Protein AF-A0A968FR10-F1 (afdb_monomer_lite)

Structure (mmCIF, N/CA/C/O backbone):
data_AF-A0A968FR10-F1
#
_entry.id   AF-A0A968FR10-F1
#
loop_
_atom_site.group_PDB
_atom_site.id
_atom_site.type_symbol
_atom_site.label_atom_id
_atom_site.label_alt_id
_atom_site.label_comp_id
_atom_site.label_asym_id
_atom_site.label_entity_id
_atom_site.label_seq_id
_atom_site.pdbx_PDB_ins_code
_atom_site.Cartn_x
_atom_site.Cartn_y
_atom_site.Cartn_z
_atom_site.occupancy
_atom_site.B_iso_or_equiv
_atom_site.auth_seq_id
_atom_site.auth_comp_id
_atom_site.auth_asym_id
_atom_site.auth_atom_id
_atom_site.pdbx_PDB_model_num
ATOM 1 N N . MET A 1 1 ? 11.087 -19.789 7.066 1.00 56.56 1 MET A N 1
ATOM 2 C CA . MET A 1 1 ? 9.960 -18.885 6.757 1.00 56.56 1 MET A CA 1
ATOM 3 C C . MET A 1 1 ? 10.444 -17.488 7.077 1.00 56.56 1 MET A C 1
ATOM 5 O O . MET A 1 1 ? 11.047 -17.346 8.129 1.00 56.56 1 MET A O 1
ATOM 9 N N . ILE A 1 2 ? 10.278 -16.529 6.169 1.00 68.88 2 ILE A N 1
ATOM 10 C CA . ILE A 1 2 ? 10.665 -15.128 6.406 1.00 68.88 2 ILE A CA 1
ATOM 11 C C . ILE A 1 2 ? 9.584 -14.500 7.292 1.00 68.88 2 ILE A C 1
ATOM 13 O O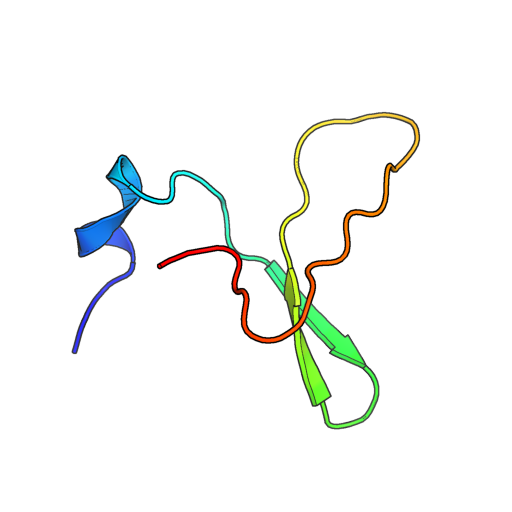 . ILE A 1 2 ? 8.400 -14.801 7.098 1.00 68.88 2 ILE A O 1
ATOM 17 N N . GLN A 1 3 ? 9.970 -13.724 8.299 1.00 77.69 3 GLN A N 1
ATOM 18 C CA . GLN A 1 3 ? 9.048 -12.967 9.150 1.00 77.69 3 GLN A CA 1
ATOM 19 C C . GLN A 1 3 ? 9.076 -11.489 8.747 1.00 77.69 3 GLN A C 1
ATOM 21 O O . GLN A 1 3 ? 10.076 -11.013 8.218 1.00 77.69 3 GLN A O 1
ATOM 26 N N . ILE A 1 4 ? 7.982 -10.758 8.974 1.00 73.69 4 ILE A N 1
ATOM 27 C CA . ILE A 1 4 ? 7.904 -9.321 8.640 1.00 73.69 4 ILE A CA 1
ATOM 28 C C . ILE A 1 4 ? 8.945 -8.520 9.427 1.00 73.69 4 ILE A C 1
ATOM 30 O O . ILE A 1 4 ? 9.530 -7.559 8.926 1.00 73.69 4 ILE A O 1
ATOM 34 N N . GLU A 1 5 ? 9.231 -8.971 10.642 1.00 81.75 5 GLU A N 1
ATOM 35 C CA . GLU A 1 5 ? 10.244 -8.413 11.526 1.00 81.75 5 GLU A CA 1
ATOM 36 C C . GLU A 1 5 ? 11.635 -8.367 10.877 1.00 81.75 5 GLU A C 1
ATOM 38 O O . GLU A 1 5 ? 12.402 -7.459 11.188 1.00 81.75 5 GLU A O 1
ATOM 43 N N . ASP A 1 6 ? 11.940 -9.273 9.940 1.00 87.00 6 ASP A N 1
ATOM 44 C CA . ASP A 1 6 ? 13.250 -9.355 9.281 1.00 87.00 6 ASP A CA 1
ATOM 45 C C . ASP A 1 6 ? 13.537 -8.144 8.369 1.00 87.00 6 ASP A C 1
ATOM 47 O O . ASP A 1 6 ? 14.691 -7.891 8.023 1.00 87.00 6 ASP A O 1
ATOM 51 N N . PHE A 1 7 ? 12.507 -7.395 7.960 1.00 86.94 7 PHE A N 1
ATOM 52 C CA . PHE A 1 7 ? 12.624 -6.272 7.019 1.00 86.94 7 PHE A CA 1
ATOM 53 C C . PHE A 1 7 ? 11.853 -5.019 7.448 1.00 86.94 7 PHE A C 1
ATOM 55 O O . PHE A 1 7 ? 11.703 -4.085 6.657 1.00 86.94 7 PHE A O 1
ATOM 62 N N . LYS A 1 8 ? 11.409 -4.952 8.707 1.00 86.56 8 LYS A N 1
ATOM 63 C CA . LYS A 1 8 ? 10.642 -3.815 9.241 1.00 86.56 8 LYS A CA 1
ATOM 64 C C . LYS A 1 8 ? 11.368 -2.473 9.099 1.00 86.56 8 LYS A C 1
ATOM 66 O O . LYS A 1 8 ? 10.725 -1.459 8.857 1.00 86.56 8 LYS A O 1
ATOM 71 N N . ASP A 1 9 ? 12.698 -2.474 9.175 1.00 91.31 9 ASP A N 1
ATOM 72 C CA . ASP A 1 9 ? 13.511 -1.264 8.990 1.00 91.31 9 ASP A CA 1
ATOM 73 C C . ASP A 1 9 ? 13.493 -0.745 7.541 1.00 91.31 9 ASP A C 1
ATOM 75 O O . ASP A 1 9 ? 13.669 0.449 7.304 1.00 91.31 9 ASP A O 1
ATOM 79 N N . LEU A 1 10 ? 13.279 -1.632 6.564 1.00 91.19 10 LEU A N 1
ATOM 80 C CA . LEU A 1 10 ? 13.214 -1.289 5.142 1.00 91.19 10 LEU A CA 1
ATOM 81 C C . LEU A 1 10 ? 11.779 -0.980 4.693 1.00 91.19 10 LEU A C 1
ATOM 83 O O . LEU A 1 10 ? 11.580 -0.169 3.789 1.00 91.19 10 LEU A O 1
ATOM 87 N N . TYR A 1 11 ? 10.787 -1.614 5.322 1.00 90.31 11 TYR A N 1
ATOM 88 C CA . TYR A 1 11 ? 9.365 -1.424 5.046 1.00 90.31 11 TYR A CA 1
ATOM 89 C C . TYR A 1 11 ? 8.595 -1.129 6.343 1.00 90.31 11 TYR A C 1
ATOM 91 O O . TYR A 1 11 ? 7.907 -2.007 6.870 1.00 90.31 11 TYR A O 1
ATOM 99 N N . PRO A 1 12 ? 8.711 0.096 6.888 1.00 91.56 12 PRO A N 1
ATOM 100 C CA . PRO A 1 12 ? 8.180 0.454 8.204 1.00 91.56 12 PRO A CA 1
ATOM 101 C C . PRO A 1 12 ? 6.683 0.800 8.160 1.00 91.56 12 PRO A C 1
ATOM 103 O O . PRO A 1 12 ? 6.251 1.761 8.792 1.00 91.56 12 PRO A O 1
ATOM 106 N N . PHE A 1 13 ? 5.899 0.046 7.393 1.00 91.44 13 PHE A N 1
ATOM 107 C CA . PHE A 1 13 ? 4.461 0.252 7.233 1.00 91.44 13 PHE A CA 1
ATOM 108 C C . PHE A 1 13 ? 3.693 -0.924 7.818 1.00 91.44 13 PHE A C 1
ATOM 110 O O . PHE A 1 13 ? 4.148 -2.068 7.722 1.00 91.44 13 PHE A O 1
ATOM 117 N N . GLU A 1 14 ? 2.518 -0.656 8.385 1.00 90.38 14 GLU A N 1
ATOM 118 C CA . GLU A 1 14 ? 1.650 -1.725 8.871 1.00 90.38 14 GLU A CA 1
A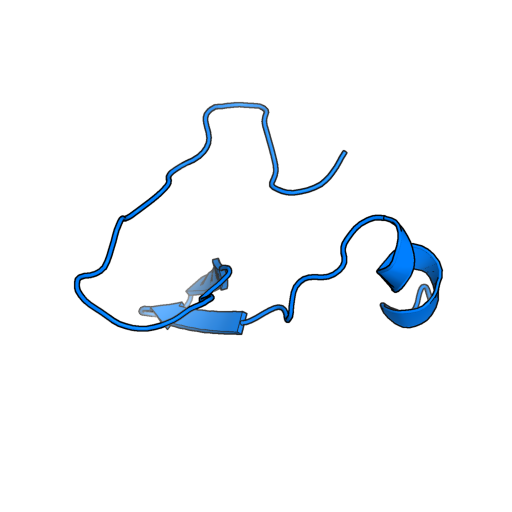TOM 119 C C . GLU A 1 14 ? 0.845 -2.310 7.696 1.00 90.38 14 GLU A C 1
ATOM 121 O O . GLU A 1 14 ? 0.033 -1.604 7.089 1.00 90.38 14 GLU A O 1
ATOM 126 N N . PRO A 1 15 ? 1.043 -3.590 7.332 1.00 90.12 15 PRO A N 1
ATOM 127 C CA . PRO A 1 15 ? 0.335 -4.182 6.209 1.00 90.12 15 PRO A CA 1
ATOM 128 C C . PRO A 1 15 ? -1.138 -4.397 6.560 1.00 90.12 15 PRO A C 1
ATOM 130 O O . PRO A 1 15 ? -1.472 -5.068 7.537 1.00 90.12 15 PRO A O 1
ATOM 133 N N . GLN A 1 16 ? -2.029 -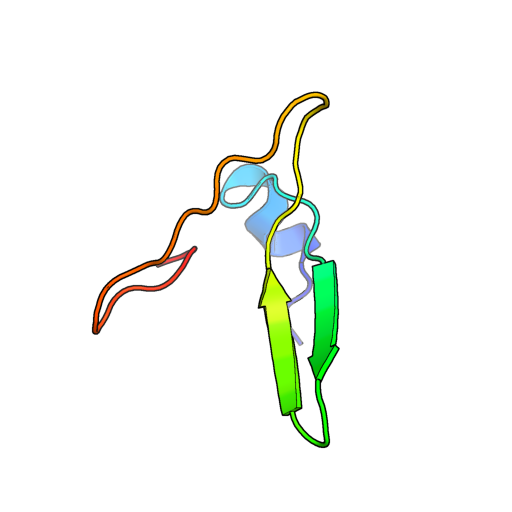3.900 5.709 1.00 94.06 16 GLN A N 1
ATOM 134 C CA . GLN A 1 16 ? -3.461 -4.138 5.825 1.00 94.06 16 GLN A CA 1
ATOM 135 C C . GLN A 1 16 ? -3.934 -5.108 4.747 1.00 94.06 16 GLN A C 1
ATOM 137 O O . GLN A 1 16 ? -3.346 -5.238 3.670 1.00 94.06 16 GLN A O 1
ATOM 142 N N . THR A 1 17 ? -5.017 -5.823 5.044 1.00 95.31 17 THR A N 1
ATOM 143 C CA . THR A 1 17 ? -5.652 -6.732 4.092 1.00 95.31 17 THR A CA 1
ATOM 144 C C . THR A 1 17 ? -7.111 -6.375 3.894 1.00 95.31 17 THR A C 1
ATOM 146 O O . THR A 1 17 ? -7.873 -6.313 4.856 1.00 95.31 17 THR A O 1
ATOM 149 N N . LEU A 1 18 ? -7.512 -6.232 2.635 1.00 96.25 18 LEU A N 1
ATOM 150 C CA . LEU A 1 18 ? -8.899 -6.049 2.238 1.00 96.25 18 LEU A CA 1
ATOM 151 C C . LEU A 1 18 ? -9.371 -7.282 1.464 1.00 96.25 18 LEU A C 1
ATOM 153 O O . LEU A 1 18 ? -8.698 -7.743 0.541 1.00 96.25 18 LEU A O 1
ATOM 157 N N . LEU A 1 19 ? -10.525 -7.822 1.850 1.00 97.56 19 LEU A N 1
ATOM 158 C CA . LEU A 1 19 ? -11.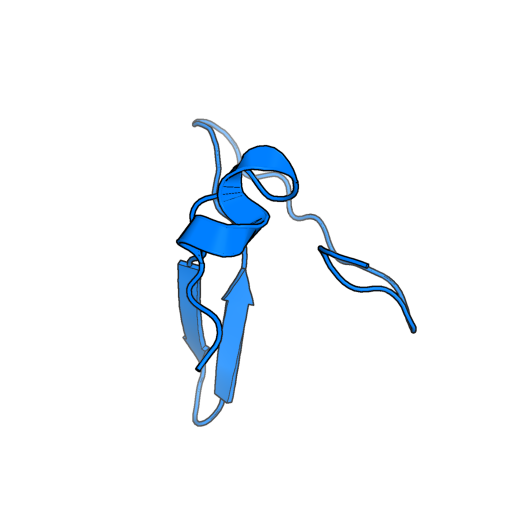220 -8.860 1.092 1.00 97.56 19 LEU A CA 1
ATOM 159 C C . LEU A 1 19 ? -12.295 -8.190 0.237 1.00 97.56 19 LEU A C 1
ATOM 161 O O . LEU A 1 19 ? -13.209 -7.571 0.783 1.00 97.56 19 LEU A O 1
ATOM 165 N N . LEU A 1 20 ? -12.167 -8.305 -1.083 1.00 96.38 20 LEU A N 1
ATOM 166 C CA . LEU A 1 20 ? -13.185 -7.889 -2.049 1.00 96.38 20 LEU A CA 1
ATOM 167 C C . LEU A 1 20 ? -13.503 -9.094 -2.925 1.00 96.38 20 LEU A C 1
ATOM 169 O O . LEU A 1 20 ? -12.604 -9.648 -3.560 1.00 96.38 20 LEU A O 1
ATOM 173 N N . ASP A 1 21 ? -14.769 -9.504 -2.922 1.00 95.75 21 ASP A N 1
ATOM 174 C CA . ASP A 1 21 ? -15.207 -10.781 -3.486 1.00 95.75 21 ASP A CA 1
ATOM 175 C C . ASP A 1 21 ? -14.328 -11.937 -2.956 1.00 95.75 21 ASP A C 1
ATOM 177 O O . ASP A 1 21 ? -14.115 -12.054 -1.747 1.00 95.75 21 ASP A O 1
ATOM 181 N N . ASP A 1 22 ? -13.776 -12.760 -3.848 1.00 96.25 22 ASP A N 1
ATOM 182 C CA . ASP A 1 22 ? -12.884 -13.876 -3.511 1.00 96.25 22 ASP A CA 1
ATOM 183 C C . ASP A 1 22 ? -11.389 -13.496 -3.559 1.00 96.25 22 ASP A C 1
ATOM 185 O O . ASP A 1 22 ? -10.510 -14.365 -3.524 1.00 96.25 22 ASP A O 1
ATOM 189 N N . LEU A 1 23 ? -11.068 -12.200 -3.658 1.00 97.06 23 LEU A N 1
ATOM 190 C CA . LEU A 1 23 ? -9.702 -11.697 -3.799 1.00 97.06 23 LEU A CA 1
ATOM 191 C C . LEU A 1 23 ? -9.207 -11.003 -2.527 1.00 97.06 23 LEU A C 1
ATOM 193 O O .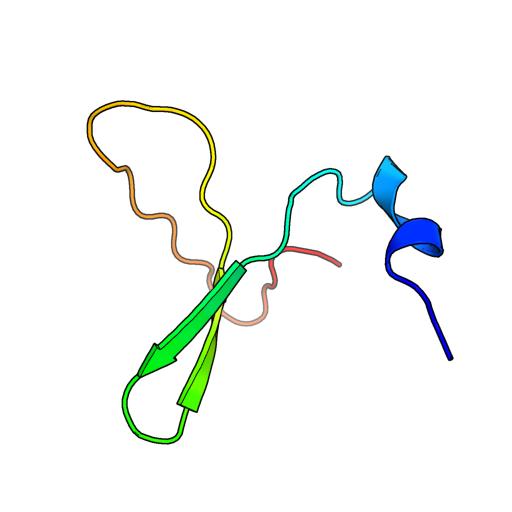 LEU A 1 23 ? -9.919 -10.257 -1.852 1.00 97.06 23 LEU A O 1
ATOM 197 N N . ARG A 1 24 ? -7.927 -11.236 -2.222 1.00 96.81 24 ARG A N 1
ATOM 198 C CA . ARG A 1 24 ? -7.214 -10.617 -1.104 1.00 96.81 24 ARG A CA 1
ATOM 199 C C . ARG A 1 24 ? -6.279 -9.533 -1.624 1.00 96.81 24 ARG A C 1
ATOM 201 O O . ARG A 1 24 ? -5.328 -9.835 -2.340 1.00 96.81 24 ARG A O 1
ATOM 208 N N . TYR A 1 25 ? -6.522 -8.300 -1.207 1.00 94.50 25 TYR A N 1
ATOM 209 C CA . TYR A 1 25 ? -5.711 -7.138 -1.548 1.00 94.50 25 TYR A CA 1
ATOM 210 C C . TYR A 1 25 ? -4.830 -6.758 -0.365 1.00 94.50 25 TYR A C 1
ATOM 212 O O . TYR A 1 25 ? -5.316 -6.646 0.760 1.00 94.50 25 TYR A O 1
ATOM 220 N N . SER A 1 26 ? -3.544 -6.548 -0.633 1.00 93.38 26 SER A N 1
ATOM 221 C CA . SER A 1 26 ? -2.627 -5.912 0.311 1.00 93.38 26 SER A CA 1
ATOM 222 C C . SER A 1 26 ? -2.616 -4.413 0.041 1.00 93.38 26 SER A C 1
ATOM 224 O O . SER A 1 26 ? -2.486 -4.001 -1.114 1.00 93.38 26 SER A O 1
ATOM 226 N N . TYR A 1 27 ? -2.775 -3.607 1.083 1.00 94.94 27 TYR A N 1
ATOM 227 C CA . TYR A 1 27 ? -2.742 -2.151 0.988 1.00 94.94 27 TYR A CA 1
ATOM 228 C C . TYR A 1 27 ? -2.141 -1.548 2.259 1.00 94.94 27 TYR A C 1
ATOM 230 O O . TYR A 1 27 ? -1.974 -2.236 3.266 1.00 94.94 27 TYR A O 1
ATOM 238 N N . LEU A 1 28 ? -1.800 -0.264 2.185 1.00 94.50 28 LEU A N 1
ATOM 239 C CA . LEU A 1 28 ? -1.360 0.533 3.324 1.00 94.50 28 LEU A CA 1
ATOM 240 C C . LEU A 1 28 ? -2.403 1.611 3.609 1.00 94.50 28 LEU A C 1
ATOM 242 O O . LEU A 1 28 ? -2.976 2.170 2.670 1.00 94.50 28 LEU A O 1
ATOM 246 N N . ASP A 1 29 ? -2.613 1.908 4.885 1.00 95.69 29 ASP A N 1
ATOM 247 C CA . ASP A 1 29 ? -3.493 2.978 5.348 1.00 95.69 29 ASP A CA 1
ATOM 248 C C . ASP A 1 29 ? -2.812 3.699 6.509 1.00 95.69 29 ASP A C 1
ATOM 250 O O . ASP A 1 29 ? -2.611 3.122 7.576 1.00 95.69 29 ASP A O 1
ATOM 254 N N . GLU A 1 30 ? -2.378 4.932 6.261 1.00 95.12 30 GLU A N 1
ATOM 255 C CA . GLU A 1 30 ? -1.521 5.694 7.164 1.00 95.12 30 GLU A CA 1
ATOM 256 C C . GLU A 1 30 ? -2.022 7.134 7.290 1.00 95.12 30 GLU A C 1
ATOM 258 O O . GLU A 1 30 ? -2.383 7.788 6.308 1.00 95.12 30 GLU A O 1
ATOM 263 N N . GLY A 1 31 ? -1.963 7.662 8.512 1.00 94.88 31 GLY A N 1
ATOM 264 C CA . GLY A 1 31 ? -2.391 9.024 8.818 1.00 94.88 31 GLY A CA 1
ATOM 265 C C . GLY A 1 31 ? -3.894 9.160 9.079 1.00 94.88 31 GLY A C 1
ATOM 266 O O . GLY A 1 31 ? -4.594 8.199 9.379 1.00 94.88 31 GLY A O 1
ATOM 267 N N . THR A 1 32 ? -4.379 10.404 9.061 1.00 96.62 32 THR A N 1
ATOM 268 C CA . THR A 1 32 ? -5.790 10.752 9.306 1.00 96.62 32 THR A CA 1
ATOM 269 C C . THR A 1 32 ? -6.189 11.961 8.455 1.00 96.62 32 THR A C 1
ATOM 271 O O . THR A 1 32 ? -5.343 12.808 8.167 1.00 96.62 32 THR A O 1
ATOM 274 N N . GLY A 1 33 ? -7.465 12.063 8.068 1.00 97.00 33 GLY A N 1
ATOM 275 C CA . GLY A 1 33 ? -7.996 13.163 7.251 1.00 97.00 33 GLY A CA 1
ATOM 276 C C . GLY A 1 33 ? -8.657 12.677 5.961 1.00 97.00 33 GLY A C 1
ATOM 277 O O . GLY A 1 33 ? -9.097 11.531 5.884 1.00 97.00 33 GLY A O 1
ATOM 278 N N . ASP A 1 34 ? -8.736 13.556 4.960 1.00 98.00 34 ASP A N 1
ATOM 279 C CA . ASP A 1 34 ? -9.284 13.202 3.649 1.00 98.00 34 ASP A CA 1
ATOM 280 C C . ASP A 1 34 ? -8.350 12.210 2.928 1.00 98.00 34 ASP A C 1
ATOM 282 O O . ASP A 1 34 ? -7.145 12.464 2.829 1.00 98.00 34 ASP A O 1
ATOM 286 N N . PRO A 1 35 ? -8.869 11.082 2.411 1.00 97.00 35 PRO A N 1
ATOM 287 C CA . PRO A 1 35 ? -8.033 10.027 1.854 1.00 97.00 35 PRO A CA 1
ATOM 288 C C . PRO A 1 35 ? -7.416 10.424 0.506 1.00 97.00 35 PRO A C 1
ATOM 290 O O . PRO A 1 35 ? -8.103 10.914 -0.393 1.00 97.00 35 PRO A O 1
ATOM 293 N N . LEU A 1 36 ? -6.127 10.117 0.329 1.00 96.81 36 LEU A N 1
ATOM 294 C CA . LEU A 1 36 ? -5.431 10.176 -0.958 1.00 96.81 36 LEU A CA 1
ATOM 295 C C . LEU A 1 36 ? -5.101 8.757 -1.429 1.00 96.81 36 LEU A C 1
ATOM 297 O O . LEU A 1 36 ? -4.261 8.079 -0.845 1.00 96.81 36 LEU A O 1
ATOM 301 N N . LEU A 1 37 ? -5.738 8.318 -2.515 1.00 95.44 37 LEU A N 1
ATOM 302 C CA . LEU A 1 37 ? -5.501 6.992 -3.079 1.00 95.44 37 LEU A CA 1
ATOM 303 C C . LEU A 1 37 ? -4.244 6.984 -3.958 1.00 95.44 37 LEU A C 1
ATOM 305 O O . LEU A 1 37 ? -4.190 7.667 -4.982 1.00 95.44 37 LEU A O 1
ATOM 309 N N . MET A 1 38 ? -3.262 6.163 -3.588 1.00 94.69 38 MET A N 1
ATOM 310 C CA . MET A 1 38 ? -2.060 5.916 -4.384 1.00 94.69 38 MET A CA 1
ATOM 311 C C . MET A 1 38 ? -2.141 4.540 -5.052 1.00 94.69 38 MET A C 1
ATOM 313 O O . MET A 1 38 ? -2.374 3.536 -4.386 1.00 94.69 38 MET A O 1
ATOM 317 N N . LEU A 1 39 ? -1.930 4.490 -6.369 1.00 94.31 39 LEU A N 1
ATOM 318 C CA . LEU A 1 39 ? -1.914 3.258 -7.163 1.00 94.31 39 LEU A CA 1
ATOM 319 C C . LEU A 1 39 ? -0.565 3.131 -7.872 1.00 94.31 39 LEU A C 1
ATOM 321 O O . LEU A 1 39 ? -0.092 4.086 -8.488 1.00 94.31 39 LEU A O 1
ATOM 325 N N . HIS A 1 40 ? 0.055 1.956 -7.792 1.00 91.81 40 HIS A N 1
ATOM 326 C CA . HIS A 1 40 ? 1.337 1.697 -8.439 1.00 91.81 40 HIS A CA 1
ATOM 327 C C . HIS A 1 40 ? 1.166 1.306 -9.920 1.00 91.81 40 HIS A C 1
ATOM 329 O O . HIS A 1 40 ? 0.079 0.947 -10.373 1.00 91.81 40 HIS A O 1
ATOM 335 N N . GLY A 1 41 ? 2.259 1.361 -10.685 1.00 92.44 41 GLY A N 1
ATOM 336 C CA . GLY A 1 41 ? 2.295 0.946 -12.090 1.00 92.44 41 GLY A CA 1
ATOM 337 C C . GLY A 1 41 ? 2.679 -0.526 -12.279 1.00 92.44 41 GLY A C 1
ATOM 338 O O . GLY A 1 41 ? 2.865 -1.278 -11.324 1.00 92.44 41 GLY A O 1
ATOM 339 N N . ASN A 1 42 ? 2.848 -0.945 -13.532 1.00 91.06 42 ASN A N 1
ATOM 340 C CA . ASN A 1 42 ? 3.361 -2.272 -13.884 1.00 91.06 42 ASN A CA 1
ATO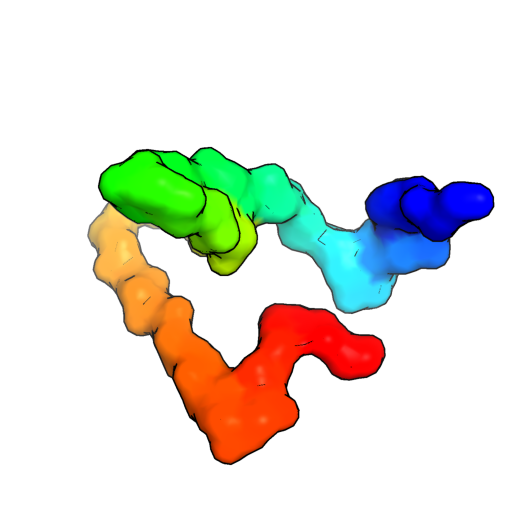M 341 C C . ASN A 1 42 ? 4.774 -2.137 -14.495 1.00 91.06 42 ASN A C 1
ATOM 343 O O . ASN A 1 42 ? 4.909 -1.335 -15.423 1.00 91.06 42 ASN A O 1
ATOM 347 N N . PRO A 1 43 ? 5.812 -2.884 -14.052 1.00 89.94 43 PRO A N 1
ATOM 348 C CA . PRO A 1 43 ? 5.829 -3.936 -13.024 1.00 89.94 43 PRO A CA 1
ATOM 349 C C . PRO A 1 43 ? 6.422 -3.461 -11.685 1.00 89.94 43 PRO A C 1
ATOM 351 O O . PRO A 1 43 ? 7.525 -3.856 -11.316 1.00 89.94 43 PRO A O 1
ATOM 354 N N . THR A 1 44 ? 5.703 -2.610 -10.947 1.00 90.25 44 THR A N 1
ATOM 355 C CA . THR A 1 44 ? 6.168 -2.070 -9.655 1.00 90.25 44 THR A CA 1
ATOM 356 C C . THR A 1 44 ? 5.387 -2.654 -8.482 1.00 90.25 44 THR A C 1
ATOM 358 O O . THR A 1 44 ? 4.241 -3.054 -8.664 1.00 90.25 44 THR A O 1
ATOM 361 N N . TRP A 1 45 ? 5.983 -2.658 -7.290 1.00 85.69 45 TRP A N 1
ATOM 362 C CA . TRP A 1 45 ? 5.366 -3.095 -6.032 1.00 85.69 45 TRP A CA 1
ATOM 363 C C . TRP A 1 45 ? 5.713 -2.100 -4.923 1.00 85.69 45 TRP A C 1
ATOM 365 O O . TRP A 1 45 ? 6.624 -1.287 -5.082 1.00 85.69 45 TRP A O 1
ATOM 375 N N . SER A 1 46 ? 5.013 -2.172 -3.790 1.00 81.62 46 SER A N 1
ATOM 376 C CA . SER A 1 46 ? 5.283 -1.305 -2.635 1.00 81.62 46 SER A CA 1
ATOM 377 C C . SER A 1 46 ? 6.684 -1.500 -2.032 1.00 81.62 46 SER A C 1
ATOM 379 O O . SER A 1 46 ? 7.152 -0.633 -1.301 1.00 81.62 46 SER A O 1
ATOM 381 N N . PHE A 1 47 ? 7.345 -2.621 -2.333 1.00 81.44 47 PHE A N 1
ATOM 382 C CA . PHE A 1 47 ? 8.667 -2.993 -1.837 1.00 81.44 47 PHE A CA 1
ATOM 383 C C . PHE A 1 47 ? 9.436 -3.764 -2.927 1.00 81.44 47 PHE A C 1
ATOM 385 O O . PHE A 1 47 ? 8.820 -4.579 -3.617 1.00 81.44 47 PHE A O 1
ATOM 392 N N . TYR A 1 48 ? 10.738 -3.495 -3.100 1.00 77.69 48 TYR A N 1
ATOM 393 C CA . TYR A 1 48 ? 11.619 -4.118 -4.108 1.00 77.69 48 TYR A CA 1
ATOM 394 C C . TYR A 1 48 ? 12.706 -4.978 -3.471 1.00 77.69 48 TYR A C 1
ATOM 396 O O . TYR A 1 48 ? 13.183 -4.594 -2.381 1.00 77.69 48 TYR A O 1
#

Sequence (48 aa):
MIQIEDFKDLYPFEPQTLLLDDLRYSYLDEGTGDPLLMLHGNPTWSFY

pLDDT: mean 90.33, std 8.21, range [56.56, 98.0]

Radius of gyration: 12.81 Å; chains: 1; bounding box: 29×32×25 Å

Secondary structure (DSSP, 8-state):
---GGGGTTT--S--EEEEETTEEEEE---SSSS-------TT--S--

Foldseek 3Di:
DDDPVVCCVVVVFDWDWDDDPNDIDIDGDDDDDDDDDDDDDPPDDPHD